Protein AF-A0A9E1IGK6-F1 (afdb_monomer)

Radius of gyration: 16.21 Å; Cα contacts (8 Å, |Δi|>4): 263; chains: 1; bounding box: 40×42×43 Å

Structure (mmCIF, N/CA/C/O backbone):
data_AF-A0A9E1IGK6-F1
#
_entry.id   AF-A0A9E1IGK6-F1
#
loop_
_atom_site.group_PDB
_atom_site.id
_atom_site.type_symbol
_atom_site.label_atom_id
_atom_site.label_alt_id
_atom_site.label_comp_id
_atom_site.label_asym_id
_atom_site.label_entity_id
_atom_site.label_seq_id
_atom_site.pdbx_PDB_ins_code
_atom_site.Cartn_x
_atom_site.Cartn_y
_atom_site.Cartn_z
_atom_site.occupancy
_atom_site.B_iso_or_equiv
_atom_site.auth_seq_id
_atom_site.a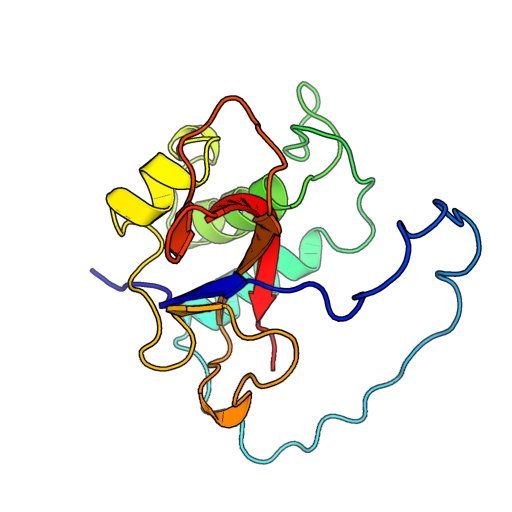uth_comp_id
_atom_site.auth_asym_id
_atom_site.auth_atom_id
_atom_site.pdbx_PDB_model_num
ATOM 1 N N . MET A 1 1 ? 9.502 -9.089 16.159 1.00 24.52 1 MET A N 1
ATOM 2 C CA . MET A 1 1 ? 9.460 -8.033 15.124 1.00 24.52 1 MET A CA 1
ATOM 3 C C . MET A 1 1 ? 8.994 -8.734 13.858 1.00 24.52 1 MET A C 1
ATOM 5 O O . MET A 1 1 ? 9.743 -9.562 13.360 1.00 24.52 1 MET A O 1
ATOM 9 N N . PHE A 1 2 ? 7.726 -8.579 13.470 1.00 25.34 2 PHE A N 1
ATOM 10 C CA . PHE A 1 2 ? 7.112 -9.365 12.391 1.00 25.34 2 PHE A CA 1
ATOM 11 C C . PHE A 1 2 ? 6.792 -8.453 11.205 1.00 25.34 2 PHE A C 1
ATOM 13 O O . PHE A 1 2 ? 6.339 -7.329 11.400 1.00 25.34 2 PHE A O 1
ATOM 20 N N . TRP A 1 3 ? 7.111 -8.940 10.010 1.00 26.06 3 TRP A N 1
ATOM 21 C CA . TRP A 1 3 ? 7.204 -8.208 8.748 1.00 26.06 3 TRP A CA 1
ATOM 22 C C . TRP A 1 3 ? 6.034 -8.686 7.866 1.00 26.06 3 TRP A C 1
ATOM 24 O O . TRP A 1 3 ? 5.978 -9.880 7.574 1.00 26.06 3 TRP A O 1
ATOM 34 N N . LEU A 1 4 ? 5.087 -7.815 7.487 1.00 29.58 4 LEU A N 1
ATOM 35 C CA . LEU A 1 4 ? 4.083 -8.131 6.451 1.00 29.58 4 LEU A CA 1
ATOM 36 C C . LEU A 1 4 ? 4.809 -8.212 5.101 1.00 29.58 4 LEU A C 1
ATOM 38 O O . LEU A 1 4 ? 5.685 -7.406 4.837 1.00 29.58 4 LEU A O 1
ATOM 42 N N . ALA A 1 5 ? 4.582 -9.198 4.242 1.00 31.78 5 ALA A N 1
ATOM 43 C CA . ALA A 1 5 ? 5.379 -9.209 3.019 1.00 31.78 5 ALA A CA 1
ATOM 44 C C . ALA A 1 5 ? 4.931 -8.057 2.099 1.00 31.78 5 ALA A C 1
ATOM 46 O O . ALA A 1 5 ? 3.739 -7.816 1.922 1.00 31.78 5 ALA A O 1
ATOM 47 N N . ILE A 1 6 ? 5.894 -7.312 1.559 1.00 43.56 6 ILE A N 1
ATOM 48 C CA . ILE A 1 6 ? 5.651 -6.278 0.556 1.00 43.56 6 ILE A CA 1
ATOM 49 C C . ILE A 1 6 ? 5.678 -6.973 -0.801 1.00 43.56 6 ILE A C 1
ATOM 51 O O . ILE A 1 6 ? 6.608 -7.704 -1.126 1.00 43.56 6 ILE A O 1
ATOM 55 N N . VAL A 1 7 ? 4.681 -6.733 -1.627 1.00 48.31 7 VAL A N 1
ATOM 56 C CA . VAL A 1 7 ? 4.644 -7.200 -3.005 1.00 48.31 7 VAL A CA 1
ATOM 57 C C . VAL A 1 7 ? 4.680 -5.962 -3.874 1.00 48.31 7 VAL A C 1
ATOM 59 O O . VAL A 1 7 ? 3.791 -5.120 -3.805 1.00 48.31 7 VAL A O 1
ATOM 62 N N . ALA A 1 8 ? 5.734 -5.819 -4.663 1.00 44.62 8 ALA A N 1
ATOM 63 C CA . ALA A 1 8 ? 5.839 -4.756 -5.647 1.00 44.62 8 ALA A CA 1
ATOM 64 C C . ALA A 1 8 ? 5.463 -5.364 -6.996 1.00 44.62 8 ALA A C 1
ATOM 66 O O . ALA A 1 8 ? 6.312 -5.951 -7.667 1.00 44.62 8 ALA A O 1
ATOM 67 N N . LEU A 1 9 ? 4.183 -5.265 -7.357 1.00 42.69 9 LEU A N 1
ATOM 68 C CA . LEU A 1 9 ? 3.687 -5.708 -8.653 1.00 42.69 9 LEU A CA 1
ATOM 69 C C . LEU A 1 9 ? 3.772 -4.520 -9.610 1.00 42.69 9 LEU A C 1
ATOM 71 O O . LEU A 1 9 ? 3.006 -3.561 -9.506 1.00 42.69 9 LEU A O 1
ATOM 75 N N . ALA A 1 10 ? 4.717 -4.565 -10.546 1.00 29.50 10 ALA A N 1
ATOM 76 C CA . ALA A 1 10 ? 4.670 -3.667 -11.692 1.00 29.50 10 ALA A CA 1
ATOM 77 C C . ALA A 1 10 ? 3.805 -4.279 -12.808 1.00 29.50 10 ALA A C 1
ATOM 79 O O . ALA A 1 10 ? 3.983 -5.439 -13.192 1.00 29.50 10 ALA A O 1
ATOM 80 N N . GLY A 1 11 ? 2.872 -3.473 -13.317 1.00 28.69 11 GLY A N 1
ATOM 81 C CA . GLY A 1 11 ? 1.852 -3.863 -14.287 1.00 28.69 11 GLY A CA 1
ATOM 82 C C . GLY A 1 11 ? 0.451 -3.733 -13.696 1.00 28.69 11 GLY A C 1
ATOM 83 O O . GLY A 1 11 ? 0.117 -4.368 -12.698 1.00 28.69 11 GLY A O 1
ATOM 84 N N . THR A 1 12 ? -0.383 -2.907 -14.316 1.00 29.36 12 THR A N 1
ATOM 85 C CA . THR A 1 12 ? -1.834 -3.046 -14.198 1.00 29.36 12 THR A CA 1
ATOM 86 C C . THR A 1 12 ? -2.254 -4.287 -15.004 1.00 29.36 12 THR A C 1
ATOM 88 O O . THR A 1 12 ? -1.604 -4.609 -15.997 1.00 29.36 12 THR A O 1
ATOM 91 N N . PRO A 1 13 ? -3.372 -4.962 -14.693 1.00 29.22 13 PRO A N 1
ATOM 92 C CA . PRO A 1 13 ? -4.025 -5.867 -15.650 1.00 29.22 13 PRO A CA 1
ATOM 93 C C . PRO A 1 13 ? -4.605 -5.121 -16.878 1.00 29.22 13 PRO A C 1
ATOM 95 O O . PRO A 1 13 ? -5.443 -5.660 -17.591 1.00 29.22 13 PRO A O 1
ATOM 98 N N . PHE A 1 14 ? -4.179 -3.877 -17.125 1.00 32.66 14 PHE A N 1
ATOM 99 C CA . PHE A 1 14 ? -4.758 -2.927 -18.071 1.00 32.66 14 PHE A CA 1
ATOM 100 C C . PHE A 1 14 ? -3.674 -2.347 -18.989 1.00 32.66 14 PHE A C 1
ATOM 102 O O . PHE A 1 14 ? -3.551 -1.129 -19.134 1.00 32.66 14 PHE A O 1
ATOM 109 N N . ASP A 1 15 ? -2.873 -3.222 -19.598 1.00 29.36 15 ASP A N 1
ATOM 110 C CA . ASP A 1 15 ? -2.050 -2.846 -20.747 1.00 29.36 15 ASP A CA 1
ATOM 111 C C . ASP A 1 15 ? -2.987 -2.420 -21.896 1.00 29.36 15 ASP A C 1
ATOM 113 O O . ASP A 1 15 ? -3.651 -3.258 -22.505 1.00 29.36 15 ASP A O 1
ATOM 117 N N . GLY A 1 16 ? -3.060 -1.115 -22.190 1.00 29.36 16 GLY A N 1
ATOM 118 C CA . GLY A 1 16 ? -3.574 -0.620 -23.475 1.00 29.36 16 GLY A CA 1
ATOM 119 C C . GLY A 1 16 ? -4.279 0.735 -23.468 1.00 29.36 16 GLY A C 1
ATOM 120 O O . GLY A 1 16 ? -4.019 1.542 -24.353 1.00 29.36 16 GLY A O 1
ATOM 121 N N . GLU A 1 17 ? -5.118 1.035 -22.476 1.00 26.25 17 GLU A N 1
ATOM 122 C CA . GLU A 1 17 ? -5.830 2.319 -22.393 1.00 26.25 17 GLU A CA 1
ATOM 123 C C . GLU A 1 17 ? -6.023 2.741 -20.931 1.00 26.25 17 GLU A C 1
ATOM 125 O O . GLU A 1 17 ? -6.291 1.913 -20.060 1.00 26.25 17 GLU A O 1
ATOM 130 N N . LYS A 1 18 ? -5.907 4.050 -20.648 1.00 32.28 18 LYS A N 1
ATOM 131 C CA . LYS A 1 18 ? -6.350 4.611 -19.361 1.00 32.28 18 LYS A CA 1
ATOM 132 C C . LYS A 1 18 ? -7.808 4.185 -19.147 1.00 32.28 18 LYS A C 1
ATOM 134 O O . LYS A 1 18 ? -8.617 4.478 -20.031 1.00 32.28 18 LYS A O 1
ATOM 139 N N . PRO A 1 19 ? -8.185 3.592 -17.998 1.00 32.91 19 PRO A N 1
ATOM 140 C CA . PRO A 1 19 ? -9.594 3.441 -17.690 1.00 32.91 19 PRO A CA 1
ATOM 141 C C . PRO A 1 19 ? -10.196 4.847 -17.689 1.00 32.91 19 PRO A C 1
ATOM 143 O O . PRO A 1 19 ? -9.796 5.702 -16.893 1.00 32.91 19 PRO A O 1
ATOM 146 N N . LYS A 1 20 ? -11.130 5.119 -18.608 1.00 27.78 20 LYS A N 1
ATOM 147 C CA . LYS A 1 20 ? -12.069 6.219 -18.395 1.00 27.78 20 LYS A CA 1
ATOM 148 C C . LYS A 1 20 ? -12.699 5.948 -17.035 1.00 27.78 20 LYS A C 1
ATOM 150 O O . LYS A 1 20 ? -13.148 4.830 -16.796 1.00 27.78 20 LYS A O 1
ATOM 155 N N . 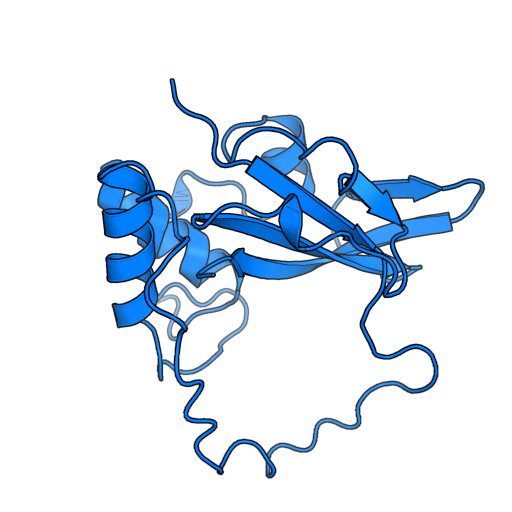LEU A 1 21 ? -12.676 6.941 -16.148 1.00 33.62 21 LEU A N 1
ATOM 156 C CA . LEU A 1 21 ? -13.390 6.886 -14.877 1.00 33.62 21 LEU A CA 1
ATOM 157 C C . LEU A 1 21 ? -14.880 6.708 -15.190 1.00 33.62 21 LEU A C 1
ATOM 159 O O . LEU A 1 21 ? -15.601 7.681 -15.389 1.00 33.62 21 LEU A O 1
ATOM 163 N N . ALA A 1 22 ? -15.318 5.459 -15.302 1.00 27.84 22 ALA A N 1
ATOM 164 C CA . ALA A 1 22 ? -16.717 5.099 -15.292 1.00 27.84 22 ALA A CA 1
ATOM 165 C C . ALA A 1 22 ? -17.102 5.027 -13.818 1.00 27.84 22 ALA A C 1
ATOM 167 O O . ALA A 1 22 ? -16.846 4.037 -13.136 1.00 27.84 22 ALA A O 1
ATOM 168 N N . LEU A 1 23 ? -17.676 6.122 -13.325 1.00 34.62 23 LEU A N 1
ATOM 169 C CA . LEU A 1 23 ? -18.218 6.237 -11.974 1.00 34.62 23 LEU A CA 1
ATOM 170 C C . LEU A 1 23 ? -19.463 5.342 -11.759 1.00 34.62 23 LEU A C 1
ATOM 172 O O . LEU A 1 23 ? -20.130 5.481 -10.742 1.00 34.62 23 LEU A O 1
ATOM 176 N N . GLU A 1 24 ? -19.811 4.455 -12.701 1.00 31.12 24 GLU A N 1
ATOM 177 C CA . GLU A 1 24 ? -21.167 3.893 -12.801 1.00 31.12 24 GLU A CA 1
ATOM 178 C C . GLU A 1 24 ? -21.256 2.355 -12.897 1.00 31.12 24 GLU A C 1
ATOM 180 O O . GLU A 1 24 ? -22.355 1.833 -12.762 1.00 31.12 24 GLU A O 1
ATOM 185 N N . ASP A 1 25 ? -20.152 1.596 -12.983 1.00 29.14 25 ASP A N 1
ATOM 186 C CA . ASP A 1 25 ? -20.234 0.119 -13.117 1.00 29.14 25 ASP A CA 1
ATOM 187 C C . ASP A 1 25 ? -19.829 -0.697 -11.870 1.00 29.14 25 ASP A C 1
ATOM 189 O O . ASP A 1 25 ? -19.733 -1.924 -11.917 1.00 29.14 25 ASP A O 1
ATOM 193 N N . TRP A 1 26 ? -19.671 -0.066 -10.702 1.00 30.44 26 TRP A N 1
ATOM 194 C CA . TRP A 1 26 ? -19.442 -0.779 -9.431 1.00 30.44 26 TRP A CA 1
ATOM 195 C C . TRP A 1 26 ? -20.748 -1.131 -8.704 1.00 30.44 26 TRP A C 1
ATOM 197 O O . TRP A 1 26 ? -20.877 -0.929 -7.500 1.00 30.44 26 TRP A O 1
ATOM 207 N N . VAL A 1 27 ? -21.731 -1.685 -9.420 1.00 36.28 27 VAL A N 1
ATOM 208 C CA . VAL A 1 27 ? -22.885 -2.353 -8.795 1.00 36.28 27 VAL A CA 1
ATOM 209 C C . VAL A 1 27 ? -23.250 -3.622 -9.566 1.00 36.28 27 VAL A C 1
ATOM 211 O O . VAL A 1 27 ? -24.213 -3.643 -10.323 1.00 36.28 27 VAL A O 1
ATOM 214 N N . GLN A 1 28 ? -22.519 -4.712 -9.318 1.00 28.08 28 GLN A N 1
ATOM 215 C CA . GLN A 1 28 ? -23.083 -6.069 -9.261 1.00 28.08 28 GLN A CA 1
ATOM 216 C C . GLN A 1 28 ? -22.264 -6.934 -8.279 1.00 28.08 28 GLN A C 1
ATOM 218 O O . GLN A 1 28 ? -21.035 -6.841 -8.255 1.00 28.08 28 GLN A O 1
ATOM 223 N N . PRO A 1 29 ? -22.906 -7.783 -7.454 1.00 35.47 29 PRO A N 1
ATOM 224 C CA . PRO A 1 29 ? -22.239 -8.506 -6.381 1.00 35.47 29 PRO A CA 1
ATOM 225 C C . PRO A 1 29 ? -21.501 -9.729 -6.935 1.00 35.47 29 PRO A C 1
ATOM 227 O O . PRO A 1 29 ? -22.105 -10.773 -7.188 1.00 35.47 29 PRO A O 1
ATOM 230 N N . TYR A 1 30 ? -20.178 -9.644 -7.071 1.00 30.14 30 TYR A N 1
ATOM 231 C CA . TYR A 1 30 ? -19.360 -10.842 -7.248 1.00 30.1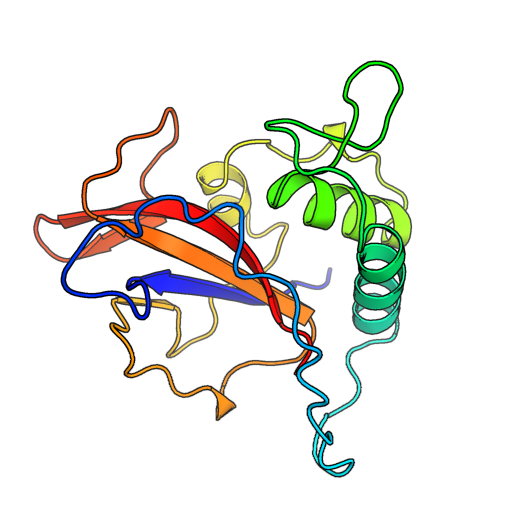4 30 TYR A CA 1
ATOM 232 C C . TYR A 1 30 ? -19.314 -11.617 -5.922 1.00 30.14 30 TYR A C 1
ATOM 234 O O . TYR A 1 30 ? -18.478 -11.381 -5.053 1.00 30.14 30 TYR A O 1
ATOM 242 N N . ARG A 1 31 ? -20.243 -12.568 -5.754 1.00 34.06 31 ARG A N 1
ATOM 243 C CA . ARG A 1 31 ? -20.081 -13.680 -4.809 1.00 34.06 31 ARG A CA 1
ATOM 244 C C . ARG A 1 31 ? -18.961 -14.575 -5.333 1.00 34.06 31 ARG A C 1
ATOM 246 O O . ARG A 1 31 ? -19.210 -15.487 -6.117 1.00 34.06 31 ARG A O 1
ATOM 253 N N . LEU A 1 32 ? -17.738 -14.341 -4.874 1.00 34.75 32 LEU A N 1
ATOM 254 C CA . LEU A 1 32 ? -16.717 -15.380 -4.902 1.00 34.75 32 LEU A CA 1
ATOM 255 C C . LEU A 1 32 ? -17.093 -16.419 -3.840 1.00 34.75 32 LEU A C 1
ATOM 257 O O . LEU A 1 32 ? -17.066 -16.153 -2.640 1.00 34.75 32 LEU A O 1
ATOM 261 N N . GLN A 1 33 ? -17.497 -17.605 -4.293 1.00 30.28 33 GLN A N 1
ATOM 262 C CA . GLN A 1 33 ? -17.447 -18.799 -3.459 1.00 30.28 33 GLN A CA 1
ATOM 263 C C . GLN A 1 33 ? -15.969 -19.086 -3.192 1.00 30.28 33 GLN A C 1
ATOM 265 O O . GLN A 1 33 ? -15.257 -19.565 -4.071 1.00 30.28 33 GLN A O 1
ATOM 270 N N . ALA A 1 34 ? -15.503 -18.741 -1.994 1.00 35.44 34 ALA A N 1
ATOM 271 C CA . ALA A 1 34 ? -14.202 -19.172 -1.516 1.00 35.44 34 ALA A CA 1
ATOM 272 C C . ALA A 1 34 ? -14.212 -20.701 -1.367 1.00 35.44 34 ALA A C 1
ATOM 274 O O . ALA A 1 34 ? -15.063 -21.253 -0.665 1.00 35.44 34 ALA A O 1
ATOM 275 N N . ASP A 1 35 ? -13.266 -21.375 -2.018 1.00 32.44 35 ASP A N 1
ATOM 276 C CA . ASP A 1 35 ? -12.919 -22.760 -1.713 1.00 32.44 35 ASP A CA 1
ATOM 277 C C . ASP A 1 35 ? -12.293 -22.796 -0.300 1.00 32.44 35 ASP A C 1
ATOM 279 O O . ASP A 1 35 ? -11.252 -22.174 -0.068 1.00 32.44 35 ASP A O 1
ATOM 283 N N . PRO A 1 36 ? -12.914 -23.457 0.694 1.00 38.91 36 PRO A N 1
ATOM 284 C CA . PRO A 1 36 ? -12.537 -23.311 2.099 1.00 38.91 36 PRO A CA 1
ATOM 285 C C . PRO A 1 36 ? -11.262 -24.076 2.501 1.00 38.91 36 PRO A C 1
ATOM 287 O O . PRO A 1 36 ? -11.002 -24.228 3.697 1.00 38.91 36 PRO A O 1
ATOM 290 N N . LYS A 1 37 ? -10.464 -24.603 1.561 1.00 34.44 37 LYS A N 1
ATOM 291 C CA . LYS A 1 37 ? -9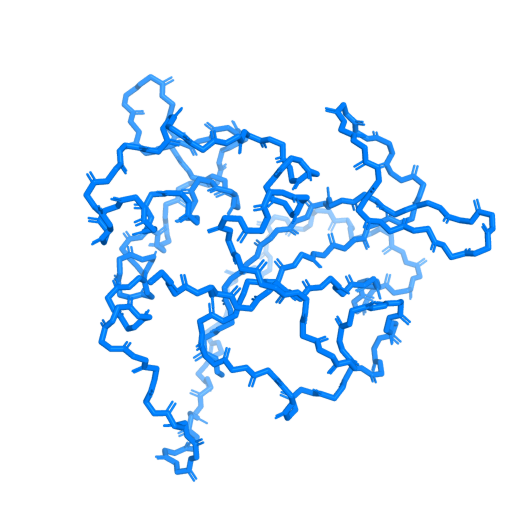.385 -25.551 1.887 1.00 34.44 37 LYS A CA 1
ATOM 292 C C . LYS A 1 37 ? -8.031 -25.277 1.225 1.00 34.44 37 LYS A C 1
ATOM 294 O O . LYS A 1 37 ? -7.435 -26.197 0.686 1.00 34.44 37 LYS A O 1
ATOM 299 N N . SER A 1 38 ? -7.468 -24.080 1.401 1.00 36.00 38 SER A N 1
ATOM 300 C CA . SER A 1 38 ? -5.997 -23.930 1.532 1.00 36.00 38 SER A CA 1
ATOM 301 C C . SER A 1 38 ? -5.511 -22.572 2.059 1.00 36.00 38 SER A C 1
ATOM 303 O O . SER A 1 38 ? -4.336 -22.246 1.895 1.00 36.00 38 SER A O 1
ATOM 305 N N . VAL A 1 39 ? -6.347 -21.770 2.725 1.00 43.00 39 VAL A N 1
ATOM 306 C CA . VAL A 1 39 ? -5.858 -20.541 3.369 1.00 43.00 39 VAL A CA 1
ATOM 307 C C . VAL A 1 39 ? -5.210 -20.936 4.693 1.00 43.00 39 VAL A C 1
ATOM 309 O O . VAL A 1 39 ? -5.878 -21.079 5.717 1.00 43.00 39 VAL A O 1
ATOM 312 N N . THR A 1 40 ? -3.897 -21.180 4.680 1.00 43.84 40 THR A N 1
ATOM 313 C CA . THR A 1 40 ? -3.081 -21.171 5.902 1.00 43.84 40 THR A CA 1
ATOM 314 C C . THR A 1 40 ? -3.455 -19.923 6.692 1.00 43.84 40 THR A C 1
ATOM 316 O O . THR A 1 40 ? -3.191 -18.822 6.213 1.00 43.84 40 THR A O 1
ATOM 319 N N . ARG A 1 41 ? -4.123 -20.096 7.846 1.00 46.78 41 ARG A N 1
ATOM 320 C CA . ARG A 1 41 ? -4.531 -18.992 8.730 1.00 46.78 41 ARG A CA 1
ATOM 321 C C . ARG A 1 41 ? -3.371 -18.008 8.838 1.00 46.78 41 ARG A C 1
ATOM 323 O O . ARG A 1 41 ? -2.278 -18.414 9.247 1.00 46.78 41 ARG A O 1
ATOM 330 N N . GLY A 1 42 ? -3.610 -16.745 8.484 1.00 53.56 42 GLY A N 1
ATOM 331 C CA . GLY A 1 42 ? -2.680 -15.682 8.830 1.00 53.56 42 GLY A CA 1
ATOM 332 C C . GLY A 1 42 ? -2.417 -15.723 10.336 1.00 53.56 42 GLY A C 1
ATOM 333 O O . GLY A 1 42 ? -3.206 -16.277 11.112 1.00 53.56 42 GLY A O 1
ATOM 334 N N . SER A 1 43 ? -1.294 -15.163 10.787 1.00 69.06 43 SER A N 1
ATOM 335 C CA . SER A 1 43 ? -1.103 -14.982 12.229 1.00 69.06 43 SER A CA 1
ATOM 336 C C . SER A 1 43 ? -2.311 -14.230 12.812 1.00 69.06 43 SER A C 1
ATOM 338 O O . SER A 1 43 ? -2.967 -13.463 12.108 1.00 69.06 43 SER A O 1
ATOM 340 N N . ALA A 1 44 ? -2.618 -14.406 14.101 1.00 76.94 44 ALA A N 1
ATOM 341 C CA . ALA A 1 44 ? -3.759 -13.721 14.728 1.00 76.94 44 ALA A CA 1
ATOM 342 C C . ALA A 1 44 ? -3.744 -12.190 14.505 1.00 76.94 44 ALA A C 1
ATOM 344 O O . ALA A 1 44 ? -4.789 -11.552 14.468 1.00 76.94 44 ALA A O 1
ATOM 345 N N . GLN A 1 45 ? -2.555 -11.615 14.313 1.00 70.38 45 GLN A N 1
ATOM 346 C CA . GLN A 1 45 ? -2.347 -10.206 13.983 1.00 70.38 45 GLN A CA 1
ATOM 347 C C . GLN A 1 45 ? -2.736 -9.863 12.538 1.00 70.38 45 GLN A C 1
ATOM 349 O O . GLN A 1 45 ? -3.319 -8.808 12.317 1.00 70.38 45 GLN A O 1
ATOM 354 N N . VAL A 1 46 ? -2.444 -10.736 11.566 1.00 79.56 46 VAL A N 1
ATOM 355 C CA . VAL A 1 46 ? -2.881 -10.567 10.169 1.00 79.56 46 VAL A CA 1
ATOM 356 C C . VAL A 1 46 ? -4.401 -10.580 10.087 1.00 79.56 46 VAL A C 1
ATOM 358 O O . VAL A 1 46 ? -4.986 -9.683 9.490 1.00 79.56 46 VAL A O 1
ATOM 361 N N . GLU A 1 47 ? -5.046 -11.548 10.737 1.00 83.94 47 GLU A N 1
ATOM 362 C CA . GLU A 1 47 ? -6.511 -11.607 10.755 1.00 83.94 47 GLU A CA 1
ATOM 363 C C . GLU A 1 47 ? -7.110 -10.399 11.483 1.00 83.94 47 GLU A C 1
ATOM 365 O O . GLU A 1 47 ? -8.089 -9.830 11.018 1.00 83.94 47 GLU A O 1
ATOM 370 N N . ALA A 1 48 ? -6.495 -9.940 12.579 1.00 84.88 48 ALA A N 1
ATOM 371 C CA . ALA A 1 48 ? -6.922 -8.711 13.246 1.00 84.88 48 ALA A CA 1
ATOM 372 C C . ALA A 1 48 ? -6.796 -7.476 12.337 1.00 84.88 48 ALA A C 1
ATOM 374 O O . ALA A 1 48 ? -7.669 -6.614 12.367 1.00 84.88 48 ALA A O 1
ATOM 375 N N . MET A 1 49 ? -5.741 -7.394 11.521 1.00 85.38 49 MET A N 1
ATOM 376 C CA . MET A 1 49 ? -5.547 -6.288 10.582 1.00 85.38 49 MET A CA 1
ATOM 377 C C . MET A 1 49 ? -6.587 -6.321 9.465 1.00 85.38 49 MET A C 1
ATOM 379 O O . MET A 1 49 ? -7.164 -5.286 9.156 1.00 85.38 49 MET A O 1
ATOM 383 N N . LEU A 1 50 ? -6.851 -7.492 8.886 1.00 87.88 50 LEU A N 1
ATOM 384 C CA . LEU A 1 50 ? -7.865 -7.652 7.842 1.00 87.88 50 LEU A CA 1
ATOM 385 C C . LEU A 1 50 ? -9.266 -7.340 8.376 1.00 87.88 50 LEU A C 1
ATOM 387 O O . LEU A 1 50 ? -9.980 -6.550 7.773 1.00 87.88 50 LEU A O 1
ATOM 391 N N . ASN A 1 51 ? -9.608 -7.854 9.558 1.00 92.50 51 ASN A N 1
ATOM 392 C CA . ASN A 1 51 ? -10.887 -7.556 10.202 1.00 92.50 51 ASN A CA 1
ATOM 393 C C . ASN A 1 51 ? -11.046 -6.064 10.525 1.00 92.50 51 ASN A C 1
ATOM 395 O O . ASN A 1 51 ? -12.157 -5.548 10.476 1.00 92.50 51 ASN A O 1
ATOM 399 N N . GLU A 1 52 ? -9.967 -5.366 10.891 1.00 93.25 52 GLU A N 1
ATOM 400 C CA . GLU A 1 52 ? -10.029 -3.917 11.098 1.00 93.25 52 GLU A CA 1
ATOM 401 C C . GLU A 1 52 ? -10.150 -3.165 9.767 1.00 93.25 52 GLU A C 1
ATOM 403 O O . GLU A 1 52 ? -10.921 -2.214 9.687 1.00 93.25 52 GLU A O 1
ATOM 408 N N . ALA A 1 53 ? -9.448 -3.602 8.716 1.00 91.75 53 ALA A N 1
ATOM 409 C CA . ALA A 1 53 ? -9.574 -3.036 7.373 1.00 91.75 53 ALA A CA 1
ATOM 410 C C . ALA A 1 53 ? -11.012 -3.163 6.836 1.00 91.75 53 ALA A C 1
ATOM 412 O O . ALA A 1 53 ? -11.543 -2.198 6.289 1.00 91.75 53 ALA A O 1
ATOM 413 N N . ASP A 1 54 ? -11.674 -4.300 7.078 1.00 93.81 54 ASP A N 1
ATOM 414 C CA . ASP A 1 54 ? -13.060 -4.551 6.662 1.00 93.81 54 ASP A CA 1
ATOM 415 C C . ASP A 1 54 ? -14.054 -3.520 7.217 1.00 93.81 54 ASP A C 1
ATOM 417 O O . ASP A 1 54 ? -15.082 -3.243 6.602 1.00 93.81 54 ASP A O 1
ATOM 421 N N . ARG A 1 55 ? -13.746 -2.893 8.358 1.00 93.94 55 ARG A N 1
ATOM 422 C CA . ARG A 1 55 ? -14.606 -1.865 8.967 1.00 93.94 55 ARG A CA 1
ATOM 423 C C . ARG A 1 55 ? -14.693 -0.584 8.152 1.00 93.94 55 ARG A C 1
ATOM 425 O O . ARG A 1 55 ? -15.603 0.200 8.388 1.00 93.94 55 ARG A O 1
ATOM 432 N N . TYR A 1 56 ? -13.736 -0.364 7.257 1.00 92.44 56 TYR A N 1
ATOM 433 C CA . TYR A 1 56 ? -13.678 0.804 6.387 1.00 92.44 56 TYR A CA 1
ATOM 434 C C . TYR A 1 56 ? -14.247 0.515 4.991 1.00 92.44 56 TYR A C 1
ATOM 436 O O . TYR A 1 56 ? -14.225 1.385 4.123 1.00 92.44 56 TYR A O 1
ATOM 444 N N . LEU A 1 57 ? -14.753 -0.699 4.743 1.00 88.62 57 LEU A N 1
ATOM 445 C CA . LEU A 1 57 ? -15.449 -1.004 3.498 1.00 88.62 57 LEU A CA 1
ATOM 446 C C . LEU A 1 57 ? -16.744 -0.193 3.409 1.00 88.62 57 LEU A C 1
ATOM 448 O O . LEU A 1 57 ? -17.564 -0.203 4.324 1.00 88.62 57 LEU A O 1
ATOM 452 N N . GLY A 1 58 ? -16.933 0.482 2.276 1.00 89.25 58 GLY A N 1
ATOM 453 C CA . GLY A 1 58 ? -18.080 1.360 2.037 1.00 89.25 58 GLY A CA 1
ATOM 454 C C . GLY A 1 58 ? -17.885 2.805 2.502 1.00 89.25 58 GLY A C 1
ATOM 455 O O . GLY A 1 58 ? -18.748 3.630 2.218 1.00 89.25 58 GLY A O 1
ATOM 456 N N . GLU A 1 59 ? -16.766 3.129 3.158 1.00 94.19 59 GLU A N 1
ATOM 457 C CA . GLU A 1 59 ? -16.386 4.520 3.420 1.00 94.19 59 GLU A CA 1
ATOM 458 C C . GLU A 1 59 ? -16.070 5.258 2.112 1.00 94.19 59 GLU A C 1
ATOM 460 O O . GLU A 1 59 ? -15.587 4.667 1.140 1.00 94.19 59 GLU A O 1
ATOM 465 N N . GLU A 1 60 ? -16.320 6.568 2.087 1.00 94.81 60 GLU A N 1
ATOM 466 C CA . GLU A 1 60 ? -16.013 7.404 0.927 1.00 94.81 60 GLU A CA 1
ATOM 467 C C . GLU A 1 60 ? -14.502 7.435 0.667 1.00 94.81 60 GLU A C 1
ATOM 469 O O . GLU A 1 60 ? -13.694 7.679 1.572 1.00 94.81 60 GLU A O 1
ATOM 474 N N . TRP A 1 61 ? -14.108 7.230 -0.591 1.00 93.62 61 TRP A N 1
ATOM 475 C CA . TRP A 1 61 ? -12.718 7.405 -0.980 1.00 93.62 61 TRP A CA 1
ATOM 476 C C . TRP A 1 61 ? -12.387 8.892 -1.091 1.00 93.62 61 TRP A C 1
ATOM 478 O O . TRP A 1 61 ? -12.946 9.604 -1.923 1.00 93.62 61 TRP A O 1
ATOM 488 N N . ILE A 1 62 ? -11.440 9.354 -0.275 1.00 92.50 62 ILE A N 1
ATOM 489 C CA . ILE A 1 62 ? -10.951 10.735 -0.283 1.00 92.50 62 ILE A CA 1
ATOM 490 C C . ILE A 1 62 ? -9.430 10.698 -0.241 1.00 92.50 62 ILE A C 1
ATOM 492 O O . ILE A 1 62 ? -8.847 10.057 0.632 1.00 92.50 62 ILE A O 1
ATOM 496 N N . TRP A 1 63 ? -8.777 11.414 -1.159 1.00 87.31 63 TRP A N 1
ATOM 497 C CA . TRP A 1 63 ? -7.321 11.559 -1.161 1.00 87.31 63 TRP A CA 1
ATOM 498 C C . TRP A 1 63 ? -6.825 12.138 0.174 1.00 87.31 63 TRP A C 1
ATOM 500 O O . TRP A 1 63 ? -7.313 13.177 0.615 1.00 87.31 63 TRP A O 1
ATOM 510 N N . ASN A 1 64 ? -5.841 11.492 0.806 1.00 88.69 64 ASN A N 1
ATOM 511 C CA . ASN A 1 64 ? -5.374 11.758 2.175 1.00 88.69 64 ASN A CA 1
ATOM 512 C C . ASN A 1 64 ? -6.391 11.458 3.295 1.00 88.69 64 ASN A C 1
ATOM 514 O O . ASN A 1 64 ? -6.163 11.855 4.440 1.00 88.69 64 ASN A O 1
ATOM 518 N N . GLY A 1 65 ? -7.481 10.741 3.014 1.00 92.94 65 GLY A N 1
ATOM 519 C CA . GLY A 1 65 ? -8.518 10.405 3.991 1.00 92.94 65 GLY A CA 1
ATOM 520 C C . GLY A 1 65 ? -8.025 9.468 5.098 1.00 92.94 65 GLY A C 1
ATOM 521 O O . GLY A 1 65 ? -7.310 8.495 4.836 1.00 92.94 65 GLY A O 1
A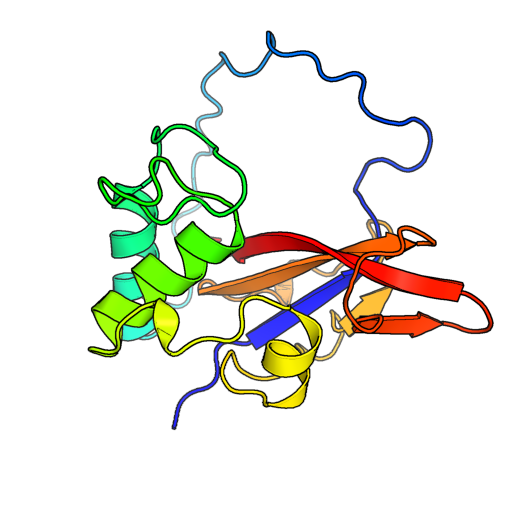TOM 522 N N . ARG A 1 66 ? -8.377 9.766 6.356 1.00 93.25 66 ARG A N 1
ATOM 523 C CA . ARG A 1 66 ? -7.978 9.002 7.560 1.00 93.25 66 ARG A CA 1
ATOM 524 C C . ARG A 1 66 ? -9.159 8.683 8.485 1.00 93.25 66 ARG A C 1
ATOM 526 O O . ARG A 1 66 ? -8.939 8.387 9.655 1.00 93.25 66 ARG A O 1
A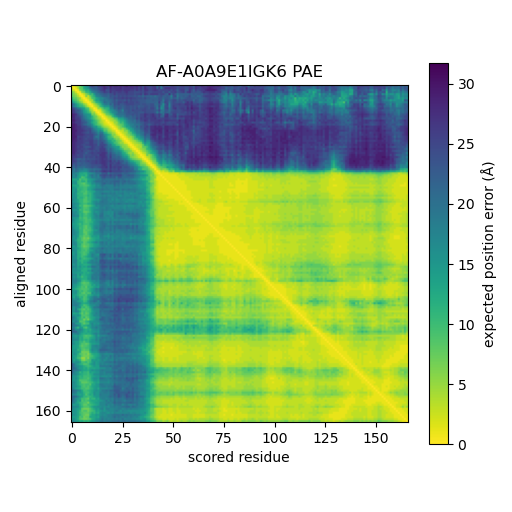TOM 533 N N . ASN A 1 67 ? -10.384 8.761 7.973 1.00 93.94 67 ASN A N 1
ATOM 534 C CA . ASN A 1 67 ? -11.647 8.602 8.694 1.00 93.94 67 ASN A CA 1
ATOM 535 C C . ASN A 1 67 ? -11.694 9.403 10.012 1.00 93.94 67 ASN A C 1
ATOM 537 O O . ASN A 1 67 ? -11.919 8.867 11.096 1.00 93.94 67 ASN A O 1
ATOM 541 N N . THR A 1 68 ? -11.387 10.700 9.923 1.00 92.56 68 THR A N 1
ATOM 542 C CA . THR A 1 68 ? -11.476 11.660 11.038 1.00 92.56 68 THR A CA 1
ATOM 543 C C . THR A 1 68 ? -12.172 12.933 10.573 1.00 92.56 68 THR A C 1
ATOM 545 O O . THR A 1 68 ? -12.128 13.236 9.386 1.00 92.56 68 THR A O 1
ATOM 548 N N . ASP A 1 69 ? -12.689 13.751 11.492 1.00 93.69 69 ASP A N 1
ATOM 549 C CA . ASP A 1 69 ? -13.326 15.035 11.145 1.00 93.69 69 ASP A CA 1
ATOM 550 C C . ASP A 1 69 ? -12.417 15.959 10.314 1.00 93.69 69 ASP A C 1
ATOM 552 O O . ASP A 1 69 ? -12.876 16.670 9.424 1.00 93.69 69 ASP A O 1
ATOM 556 N N . LYS A 1 70 ? -11.104 15.945 10.589 1.00 93.69 70 LYS A N 1
ATOM 557 C CA . LYS A 1 70 ? -10.113 16.762 9.869 1.00 93.69 70 LYS A CA 1
ATOM 558 C C . LYS A 1 70 ? -9.696 16.160 8.522 1.00 93.69 70 LYS A C 1
ATOM 560 O O . LYS A 1 70 ? -9.320 16.900 7.617 1.00 93.69 70 LYS A O 1
ATOM 565 N N . TYR A 1 71 ? -9.717 14.837 8.414 1.00 93.06 71 TYR A N 1
ATOM 566 C CA . TYR A 1 71 ? -9.319 14.077 7.228 1.00 93.06 71 TYR A CA 1
ATOM 567 C C . TYR A 1 71 ? -10.397 13.016 6.956 1.00 93.06 71 TYR A C 1
ATOM 569 O O . TYR A 1 71 ? -10.203 11.852 7.336 1.00 93.06 71 TYR A O 1
ATOM 577 N N . PRO A 1 72 ? -11.556 13.421 6.403 1.00 94.62 72 PRO A N 1
ATOM 578 C CA . PRO A 1 72 ? -12.687 12.526 6.178 1.00 94.62 72 PRO A CA 1
ATOM 579 C C . PRO A 1 72 ? -12.369 11.477 5.109 1.00 94.62 72 PRO A C 1
ATOM 581 O O . PRO A 1 72 ? -11.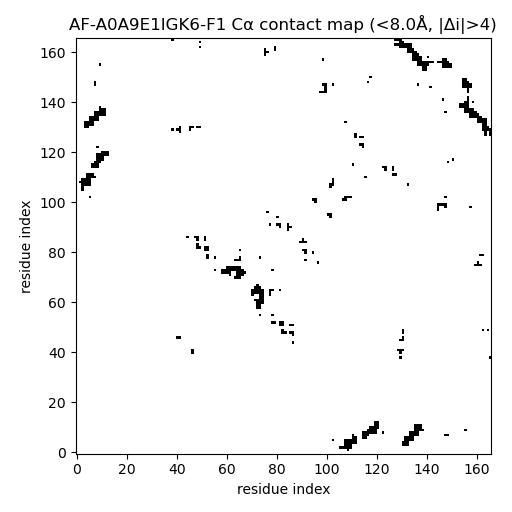408 11.629 4.351 1.00 94.62 72 PRO A O 1
ATOM 584 N N . GLY A 1 73 ? -13.177 10.416 5.056 1.00 95.56 73 GLY A N 1
ATOM 585 C CA . GLY A 1 73 ? -13.017 9.321 4.097 1.00 95.56 73 GLY A CA 1
ATOM 586 C C . GLY A 1 73 ? -11.723 8.528 4.287 1.00 95.56 73 GLY A C 1
ATOM 587 O O . GLY A 1 73 ? -10.991 8.711 5.264 1.00 95.56 73 GLY A O 1
ATOM 588 N N . VAL A 1 74 ? -11.430 7.622 3.358 1.00 94.44 74 VAL A N 1
ATOM 589 C CA . VAL A 1 74 ? -10.270 6.722 3.428 1.00 94.44 74 VAL A CA 1
ATOM 590 C C . VAL A 1 74 ? -9.619 6.588 2.051 1.00 94.44 74 VAL A C 1
ATOM 592 O O . VAL A 1 74 ? -10.285 6.235 1.084 1.00 94.44 74 VAL A O 1
ATOM 595 N N . ASP A 1 75 ? -8.309 6.834 1.950 1.00 93.06 75 ASP A N 1
ATOM 596 C CA . ASP A 1 75 ? -7.532 6.443 0.762 1.00 93.06 75 ASP A CA 1
ATOM 597 C C . ASP A 1 75 ? -6.863 5.066 0.941 1.00 93.06 75 ASP A C 1
ATOM 599 O O . ASP A 1 75 ? -6.947 4.427 1.993 1.00 93.06 75 ASP A O 1
ATOM 603 N N . CYS A 1 76 ? -6.163 4.600 -0.096 1.00 90.38 76 CYS A N 1
ATOM 604 C CA . CYS A 1 76 ? -5.507 3.293 -0.097 1.00 90.38 76 CYS A CA 1
ATOM 605 C C . CYS A 1 76 ? -4.455 3.120 1.016 1.00 90.38 76 CYS A C 1
ATOM 607 O O . CYS A 1 76 ? -4.349 2.040 1.596 1.00 90.38 76 CYS A O 1
ATOM 609 N N . LEU A 1 77 ? -3.704 4.171 1.356 1.00 88.19 77 LEU A N 1
ATOM 610 C CA . LEU A 1 77 ? -2.726 4.144 2.449 1.00 88.19 77 LEU A CA 1
ATOM 611 C C . LEU A 1 77 ? -3.394 4.339 3.812 1.00 88.19 77 LEU A C 1
ATOM 613 O O . LEU A 1 77 ? -2.969 3.747 4.802 1.00 88.19 77 LEU A O 1
ATOM 617 N N . GLY A 1 78 ? -4.454 5.139 3.866 1.00 91.44 78 GLY A N 1
ATOM 618 C CA . GLY A 1 78 ? -5.297 5.368 5.025 1.00 91.44 78 GLY A CA 1
ATOM 619 C C . GLY A 1 78 ? -5.872 4.057 5.528 1.00 91.44 78 GLY A C 1
ATOM 620 O O . GLY A 1 78 ? -5.704 3.757 6.706 1.00 91.44 78 GLY A O 1
ATOM 621 N N . LEU A 1 79 ? -6.433 3.234 4.637 1.00 92.81 79 LEU A N 1
ATOM 622 C CA . LEU A 1 79 ? -6.929 1.898 4.974 1.00 92.81 79 LEU A CA 1
ATOM 623 C C . LEU A 1 79 ? -5.850 1.068 5.684 1.00 92.81 79 LEU A C 1
ATOM 625 O O . LEU A 1 79 ? -6.076 0.525 6.766 1.00 92.81 79 LEU A O 1
ATOM 629 N N . LEU A 1 80 ? -4.650 1.030 5.103 1.00 88.00 80 LEU A N 1
ATOM 630 C CA . LEU A 1 80 ? -3.524 0.266 5.624 1.00 88.00 80 LEU A CA 1
ATOM 631 C C . LEU A 1 80 ? -3.035 0.792 6.981 1.00 88.00 80 LEU A C 1
ATOM 633 O O . LEU A 1 80 ? -2.829 0.011 7.908 1.00 88.00 80 LEU A O 1
ATOM 637 N N . PHE A 1 81 ? -2.865 2.107 7.130 1.00 88.56 81 PHE A N 1
ATOM 638 C CA . PHE A 1 81 ? -2.367 2.711 8.369 1.00 88.56 81 PHE A CA 1
ATOM 639 C C . PHE A 1 81 ? -3.382 2.690 9.501 1.00 88.56 81 PHE A C 1
ATOM 641 O O . PHE A 1 81 ? -2.980 2.525 10.653 1.00 88.56 81 PHE A O 1
ATOM 648 N N . LEU A 1 82 ? -4.668 2.856 9.196 1.00 92.19 82 LEU A N 1
ATOM 649 C CA . LEU A 1 82 ? -5.738 2.756 10.180 1.00 92.19 82 LEU A CA 1
ATOM 650 C C . LEU A 1 82 ? -5.820 1.326 10.718 1.00 92.19 82 LEU A C 1
ATOM 652 O O . LEU A 1 82 ? -5.705 1.127 11.929 1.00 92.19 82 LEU A O 1
ATOM 656 N N . ALA A 1 83 ? -5.893 0.337 9.822 1.00 90.50 83 ALA A N 1
ATOM 657 C CA . ALA A 1 83 ? -5.957 -1.072 10.191 1.00 90.50 83 ALA A CA 1
ATOM 658 C C . ALA A 1 83 ? -4.711 -1.527 10.965 1.00 90.50 83 ALA A C 1
ATOM 660 O O . ALA A 1 83 ? -4.801 -2.030 12.088 1.00 90.50 83 ALA A O 1
ATOM 661 N N . HIS A 1 84 ? -3.521 -1.299 10.404 1.00 84.00 84 HIS A N 1
ATOM 662 C CA . HIS A 1 84 ? -2.271 -1.690 11.048 1.00 84.00 84 HIS A CA 1
ATOM 663 C C . HIS A 1 84 ? -2.057 -0.933 12.365 1.00 84.00 84 HIS A C 1
ATOM 665 O O . HIS A 1 84 ? -1.725 -1.542 13.383 1.00 84.00 84 HIS A O 1
ATOM 671 N N . GLY A 1 85 ? -2.282 0.384 12.371 1.00 82.56 85 GLY A N 1
ATOM 672 C CA . GLY A 1 85 ? -2.114 1.240 13.541 1.00 82.56 85 GLY A CA 1
ATOM 673 C C . GLY A 1 85 ? -2.981 0.813 14.721 1.00 82.56 85 GLY A C 1
ATOM 674 O O . GLY A 1 85 ? -2.490 0.730 15.852 1.00 82.56 85 GLY A O 1
ATOM 675 N N . LYS A 1 86 ? -4.238 0.439 14.459 1.00 87.56 86 LYS A N 1
ATOM 676 C CA . LYS A 1 86 ? -5.136 -0.113 15.476 1.00 87.56 86 LYS A CA 1
ATOM 677 C C . LYS A 1 86 ? -4.573 -1.382 16.110 1.00 87.56 86 LYS A C 1
ATOM 679 O O . LYS A 1 86 ? -4.515 -1.472 17.335 1.00 87.56 86 LYS A O 1
ATOM 684 N N . VAL A 1 87 ? -4.145 -2.343 15.290 1.00 82.00 87 VAL A N 1
ATOM 685 C CA . VAL A 1 87 ? -3.678 -3.660 15.753 1.00 82.00 87 VAL A CA 1
ATOM 686 C C . VAL A 1 87 ? -2.382 -3.557 16.553 1.00 82.00 87 VAL A C 1
ATOM 688 O O . VAL A 1 87 ? -2.221 -4.254 17.553 1.00 82.00 87 VAL A O 1
ATOM 691 N N . VAL A 1 88 ? -1.459 -2.680 16.149 1.00 74.88 88 VAL A N 1
ATOM 692 C CA . VAL A 1 88 ? -0.158 -2.533 16.827 1.00 74.88 88 VAL A CA 1
ATOM 693 C C . VAL A 1 88 ? -0.149 -1.461 17.921 1.00 74.88 88 VAL A C 1
ATOM 695 O O . VAL A 1 88 ? 0.899 -1.215 18.522 1.00 74.88 88 VAL A O 1
ATOM 698 N N . GLY A 1 89 ? -1.285 -0.799 18.168 1.00 79.56 89 GLY A N 1
ATOM 699 C CA . GLY A 1 89 ? -1.410 0.266 19.165 1.00 79.56 89 GLY A CA 1
ATOM 700 C C . GLY A 1 89 ? -0.593 1.517 18.830 1.00 79.56 89 GLY A C 1
ATOM 701 O O . GLY A 1 89 ? -0.056 2.162 19.729 1.00 79.56 89 GLY A O 1
ATOM 702 N N . ARG A 1 90 ? -0.449 1.853 17.541 1.00 77.56 90 ARG A N 1
ATOM 703 C CA . ARG A 1 90 ? 0.272 3.048 17.077 1.00 77.56 90 ARG A CA 1
ATOM 704 C C . ARG A 1 90 ? -0.642 3.927 16.221 1.00 77.56 90 ARG A C 1
ATOM 706 O O . ARG A 1 90 ? -1.263 3.420 15.297 1.00 77.56 90 ARG A O 1
ATOM 713 N N . PRO A 1 91 ? -0.696 5.243 16.467 1.00 79.56 91 PRO A N 1
ATOM 714 C CA . PRO A 1 91 ? -1.463 6.151 15.623 1.00 79.56 91 PRO A CA 1
ATOM 715 C C . PRO A 1 91 ? -1.014 6.134 14.156 1.00 79.56 91 PRO A C 1
ATOM 717 O O . PRO A 1 91 ? 0.176 5.990 13.870 1.00 79.56 91 PRO A O 1
ATOM 720 N N . TRP A 1 92 ? -1.952 6.357 13.230 1.00 80.25 92 TRP A N 1
ATOM 721 C CA . TRP A 1 92 ? -1.687 6.353 11.784 1.00 80.25 92 TRP A CA 1
ATOM 722 C C . TRP A 1 92 ? -0.643 7.402 11.356 1.00 80.25 92 TRP A C 1
ATOM 724 O O . TRP A 1 92 ? 0.115 7.180 10.418 1.00 80.25 92 TRP A O 1
ATOM 734 N N . TYR A 1 93 ? -0.552 8.534 12.060 1.00 81.25 93 TYR A N 1
ATOM 735 C CA . TYR A 1 93 ? 0.397 9.607 11.739 1.00 81.25 93 TYR A CA 1
ATOM 736 C C . TYR A 1 93 ? 1.853 9.260 12.091 1.00 81.25 93 TYR A C 1
ATOM 738 O O . TYR A 1 93 ? 2.761 10.031 11.793 1.00 81.25 93 TYR A O 1
ATOM 746 N N . ASN A 1 94 ? 2.096 8.099 12.710 1.00 72.81 94 ASN A N 1
ATOM 747 C CA . ASN A 1 94 ? 3.445 7.582 12.941 1.00 72.81 94 ASN A CA 1
ATOM 748 C C . ASN A 1 94 ? 4.030 6.860 11.712 1.00 72.81 94 ASN A C 1
ATOM 750 O O . ASN A 1 94 ? 5.189 6.432 11.754 1.00 72.81 94 ASN A O 1
ATOM 754 N N . TYR A 1 95 ? 3.248 6.682 10.644 1.00 71.88 95 TYR A N 1
ATOM 755 C CA . TYR A 1 95 ? 3.703 6.100 9.382 1.00 71.88 95 TYR A CA 1
ATOM 756 C C . TYR A 1 95 ? 4.053 7.202 8.380 1.00 71.88 95 TYR A C 1
ATOM 758 O O . TYR A 1 95 ? 3.445 8.271 8.369 1.00 71.88 95 TYR A O 1
ATOM 766 N N . ALA A 1 96 ? 5.054 6.944 7.536 1.00 70.75 96 ALA A N 1
ATOM 767 C CA . ALA A 1 96 ? 5.339 7.829 6.414 1.00 70.75 96 ALA A CA 1
ATOM 768 C C . ALA A 1 96 ? 4.159 7.788 5.435 1.00 70.75 96 ALA A C 1
ATOM 770 O O . ALA A 1 96 ? 3.643 6.714 5.150 1.00 70.75 96 ALA A O 1
ATOM 771 N N . TYR A 1 97 ? 3.744 8.944 4.922 1.00 73.38 97 TYR A N 1
ATOM 772 C CA . TYR A 1 97 ? 2.675 9.021 3.922 1.00 73.38 97 TYR A CA 1
ATOM 773 C C . TYR A 1 97 ? 3.155 8.624 2.518 1.00 73.38 97 TYR A C 1
ATOM 775 O O . TYR A 1 97 ? 2.336 8.307 1.666 1.00 73.38 97 TYR A O 1
ATOM 783 N N . ASN A 1 98 ? 4.471 8.603 2.297 1.00 82.94 98 ASN A N 1
ATOM 784 C CA . ASN A 1 98 ? 5.077 8.182 1.042 1.00 82.94 98 ASN A CA 1
ATOM 785 C C . ASN A 1 98 ? 5.394 6.673 1.051 1.00 82.94 98 ASN A C 1
ATOM 787 O O . ASN A 1 98 ? 5.926 6.170 2.048 1.00 82.94 98 ASN A O 1
ATOM 791 N N . PRO A 1 99 ? 5.113 5.943 -0.040 1.00 82.31 99 PRO A N 1
ATOM 792 C CA . PRO A 1 99 ? 5.503 4.545 -0.206 1.00 82.31 99 PRO A CA 1
ATOM 793 C C . PRO A 1 99 ? 7.010 4.267 -0.111 1.00 82.31 99 PRO A C 1
ATOM 795 O O . PRO A 1 99 ? 7.405 3.296 0.539 1.00 82.31 99 PRO A O 1
ATOM 798 N N . SER A 1 100 ? 7.879 5.089 -0.707 1.00 84.81 100 SER A N 1
ATOM 799 C CA . SER A 1 100 ? 9.311 4.766 -0.788 1.00 84.81 100 SER A CA 1
ATOM 800 C C . SER A 1 100 ? 10.004 4.689 0.575 1.00 84.81 100 SER A C 1
ATOM 802 O O . SER A 1 100 ? 10.716 3.704 0.810 1.00 84.81 100 SER A O 1
ATOM 804 N N . PRO A 1 101 ? 9.757 5.592 1.550 1.00 81.12 101 PRO A N 1
ATOM 805 C CA . PRO A 1 101 ? 10.312 5.441 2.891 1.00 81.12 101 PRO A CA 1
ATOM 806 C C . PRO A 1 101 ? 9.738 4.228 3.636 1.00 81.12 101 PRO A C 1
ATOM 808 O O . PRO A 1 101 ? 10.454 3.604 4.420 1.00 81.12 101 PRO A O 1
ATOM 811 N N . LEU A 1 102 ? 8.473 3.856 3.397 1.00 75.31 102 LEU A N 1
ATOM 812 C CA . LEU A 1 102 ? 7.865 2.673 4.017 1.00 75.31 102 LEU A CA 1
ATOM 813 C C . LEU A 1 102 ? 8.554 1.397 3.543 1.00 75.31 102 LEU A C 1
ATOM 815 O O . LEU A 1 102 ? 8.996 0.605 4.379 1.00 75.31 102 LEU A O 1
ATOM 819 N N . VAL A 1 103 ? 8.699 1.245 2.224 1.00 75.88 103 VAL A N 1
ATOM 820 C CA . VAL A 1 103 ? 9.351 0.090 1.598 1.00 75.88 103 VAL A CA 1
ATOM 821 C C . VAL A 1 103 ? 10.819 0.014 2.016 1.00 75.88 103 VAL A C 1
ATOM 823 O O . VAL A 1 103 ? 11.256 -1.023 2.509 1.00 75.88 103 VAL A O 1
ATOM 826 N N . LYS A 1 104 ? 11.572 1.120 1.923 1.00 76.25 104 LYS A N 1
ATOM 827 C CA . LYS A 1 104 ? 12.993 1.173 2.318 1.00 76.25 104 LYS A CA 1
ATOM 828 C C . LYS A 1 104 ? 13.218 0.857 3.793 1.00 76.25 104 LYS A C 1
ATOM 830 O O . LYS A 1 104 ? 14.203 0.217 4.144 1.00 76.25 104 LYS A O 1
ATOM 835 N N . SER A 1 105 ? 12.319 1.314 4.666 1.00 69.06 105 SER A N 1
ATOM 836 C CA . SER A 1 105 ? 12.428 1.043 6.102 1.00 69.06 105 SER A CA 1
ATOM 837 C C . SER A 1 105 ? 12.143 -0.415 6.463 1.00 69.06 105 SER A C 1
ATOM 839 O O . SER A 1 105 ? 12.412 -0.824 7.592 1.00 69.06 105 SER A O 1
ATOM 841 N N . GLY A 1 106 ? 11.518 -1.165 5.549 1.00 66.00 106 GLY A N 1
ATOM 842 C CA . GLY A 1 106 ? 10.984 -2.496 5.792 1.00 66.00 106 GLY A CA 1
ATOM 843 C C . GLY A 1 106 ? 9.933 -2.542 6.907 1.00 66.00 106 GLY A C 1
ATOM 844 O O . GLY A 1 106 ? 9.521 -3.616 7.308 1.00 66.00 106 GLY A O 1
ATOM 845 N N . LYS A 1 107 ? 9.450 -1.419 7.452 1.00 60.81 107 LYS A N 1
ATOM 846 C CA . LYS A 1 107 ? 8.521 -1.438 8.602 1.00 60.81 107 LYS A CA 1
ATOM 847 C C . LYS A 1 107 ? 7.190 -2.125 8.297 1.00 60.81 107 LYS A C 1
ATOM 849 O O . LYS A 1 107 ? 6.541 -2.609 9.217 1.00 60.81 107 LYS A O 1
ATOM 854 N N . LEU A 1 108 ? 6.811 -2.156 7.021 1.00 59.53 108 LEU A N 1
ATOM 855 C CA . LEU A 1 108 ? 5.655 -2.883 6.495 1.00 59.53 108 LEU A CA 1
ATOM 856 C C . LEU A 1 108 ? 6.030 -4.245 5.905 1.00 59.53 108 LEU A C 1
ATOM 858 O O . LEU A 1 108 ? 5.200 -4.859 5.267 1.00 59.53 108 LEU A O 1
ATOM 862 N N . GLY A 1 109 ? 7.268 -4.668 6.154 1.00 66.56 109 GLY A N 1
ATOM 863 C CA . GLY A 1 109 ? 7.921 -5.938 5.898 1.00 66.56 109 GLY A CA 1
ATOM 864 C C . GLY A 1 109 ? 8.758 -6.047 4.621 1.00 66.56 109 GLY A C 1
ATOM 865 O O . GLY A 1 109 ? 9.332 -5.053 4.182 1.00 66.56 109 GLY A O 1
ATOM 866 N N . ALA A 1 110 ? 8.969 -7.266 4.116 1.00 68.38 110 ALA A N 1
ATOM 867 C CA . ALA A 1 110 ? 10.012 -7.561 3.124 1.00 68.38 110 ALA A CA 1
ATOM 868 C C . ALA A 1 110 ? 9.430 -7.958 1.758 1.00 68.38 110 ALA A C 1
ATOM 870 O O . ALA A 1 110 ? 8.402 -8.635 1.734 1.00 68.38 110 ALA A O 1
ATOM 871 N N . PRO A 1 111 ? 10.089 -7.607 0.636 1.00 75.19 111 PRO A N 1
ATOM 872 C CA . PRO A 1 111 ? 9.680 -8.044 -0.693 1.00 75.19 111 PRO A CA 1
ATOM 873 C C . PRO A 1 111 ? 9.473 -9.566 -0.804 1.00 75.19 111 PRO A C 1
ATOM 875 O O . PRO A 1 111 ? 10.371 -10.335 -0.451 1.00 75.19 111 PRO A O 1
ATOM 878 N N . VAL A 1 112 ? 8.329 -10.015 -1.333 1.00 76.19 112 VAL A N 1
ATOM 879 C CA . VAL A 1 112 ? 8.095 -11.441 -1.628 1.00 76.19 112 VAL A CA 1
ATOM 880 C C . VAL A 1 112 ? 8.956 -11.859 -2.816 1.00 76.19 112 VAL A C 1
ATOM 882 O O . VAL A 1 112 ? 8.799 -11.353 -3.929 1.00 76.19 112 VAL A O 1
ATOM 885 N N . LYS A 1 113 ? 9.872 -12.807 -2.590 1.00 77.94 113 LYS A N 1
ATOM 886 C CA . LYS A 1 113 ? 10.724 -13.358 -3.650 1.00 77.94 113 LYS A CA 1
ATOM 887 C C . LYS A 1 113 ? 9.857 -13.941 -4.767 1.00 77.94 113 LYS A C 1
ATOM 889 O O . LYS A 1 113 ? 9.023 -14.800 -4.509 1.00 77.94 113 LYS A O 1
ATOM 894 N N . GLY A 1 114 ? 10.109 -13.510 -6.000 1.00 78.94 114 GLY A N 1
ATOM 895 C CA . GLY A 1 114 ? 9.352 -13.953 -7.176 1.00 78.94 114 GLY A CA 1
ATOM 896 C C . GLY A 1 114 ? 8.145 -13.073 -7.499 1.00 78.94 114 GLY A C 1
ATOM 897 O O . GLY A 1 114 ? 7.623 -13.177 -8.600 1.00 78.94 114 GLY A O 1
ATOM 898 N N . LEU A 1 115 ? 7.765 -12.156 -6.602 1.00 78.31 115 LEU A N 1
ATOM 899 C CA . LEU A 1 115 ? 6.721 -11.149 -6.825 1.00 78.31 115 LEU A CA 1
ATOM 900 C C . LEU A 1 115 ? 7.233 -9.709 -6.632 1.00 78.31 115 LEU A C 1
ATOM 902 O O . LEU A 1 115 ? 6.463 -8.776 -6.423 1.00 78.31 115 LEU A O 1
ATOM 906 N N . ASN A 1 116 ? 8.550 -9.523 -6.669 1.00 74.19 116 ASN A N 1
ATOM 907 C CA . ASN A 1 116 ? 9.234 -8.257 -6.422 1.00 74.19 116 ASN A CA 1
ATOM 908 C C . ASN A 1 116 ? 9.838 -7.668 -7.710 1.00 74.19 116 ASN A C 1
ATOM 910 O O . ASN A 1 116 ? 11.015 -7.309 -7.739 1.00 74.19 116 ASN A O 1
ATOM 914 N N . GLY A 1 117 ? 9.042 -7.603 -8.781 1.00 73.00 117 GLY A N 1
ATOM 915 C CA . GLY A 1 117 ? 9.488 -7.186 -10.113 1.00 73.00 117 GLY A CA 1
ATOM 916 C C . GLY A 1 117 ? 8.348 -6.714 -11.023 1.00 73.00 117 GLY A C 1
ATOM 917 O O . GLY A 1 117 ? 7.198 -6.580 -10.606 1.00 73.00 117 GLY A O 1
ATOM 918 N N . VAL A 1 118 ? 8.673 -6.471 -12.294 1.00 74.31 118 VAL A N 1
ATOM 919 C CA . VAL A 1 118 ? 7.696 -6.114 -13.333 1.00 74.31 118 VAL A CA 1
ATOM 920 C C . VAL A 1 118 ? 7.011 -7.381 -13.835 1.00 74.31 118 VAL A C 1
ATOM 922 O O . VAL A 1 118 ? 7.598 -8.137 -14.604 1.00 74.31 118 VAL A O 1
ATOM 925 N N . MET A 1 119 ? 5.786 -7.629 -13.365 1.00 68.75 119 MET A N 1
ATOM 926 C CA . MET A 1 119 ? 5.090 -8.905 -13.554 1.00 68.75 119 MET A CA 1
ATOM 927 C C . MET A 1 119 ? 4.099 -8.902 -14.724 1.00 68.75 119 MET A C 1
ATOM 929 O O . MET A 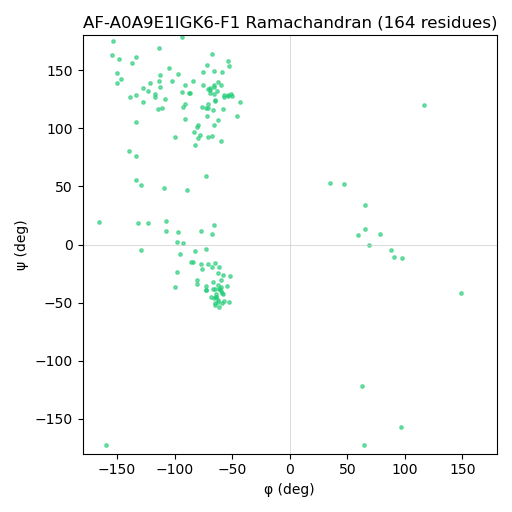1 119 ? 3.864 -9.975 -15.263 1.00 68.75 119 MET A O 1
ATOM 933 N N . ARG A 1 120 ? 3.561 -7.749 -15.163 1.00 69.25 120 ARG A N 1
ATOM 934 C CA . ARG A 1 120 ? 2.670 -7.597 -16.350 1.00 69.25 120 ARG A CA 1
ATOM 935 C C . ARG A 1 120 ? 1.723 -8.798 -16.588 1.00 69.25 120 ARG A C 1
ATOM 937 O O . ARG A 1 120 ? 1.728 -9.400 -17.661 1.00 69.25 120 ARG A O 1
ATOM 944 N N . GLY A 1 121 ? 0.964 -9.192 -15.560 1.00 66.69 121 GLY A N 1
ATOM 945 C CA . GLY A 1 121 ? -0.026 -10.279 -15.630 1.00 66.69 121 GLY A CA 1
ATOM 946 C C . GLY A 1 121 ? 0.529 -11.711 -15.573 1.00 66.69 121 GLY A C 1
ATOM 947 O O . GLY A 1 121 ? -0.208 -12.662 -15.825 1.00 66.69 121 GLY A O 1
ATOM 948 N N . LYS A 1 122 ? 1.823 -11.887 -15.290 1.00 68.50 122 LYS A N 1
ATOM 949 C CA . LYS A 1 122 ? 2.508 -13.187 -15.159 1.00 68.50 122 LYS A CA 1
ATOM 950 C C . LYS A 1 122 ? 2.858 -13.520 -13.709 1.00 68.50 122 LYS A C 1
ATOM 952 O O . LYS A 1 122 ? 3.762 -14.315 -13.461 1.00 68.50 122 LYS A O 1
ATOM 957 N N . GLU A 1 123 ? 2.192 -12.885 -12.751 1.00 75.81 123 GLU A N 1
ATOM 958 C CA . GLU A 1 123 ? 2.429 -13.130 -11.337 1.00 75.81 123 GLU A CA 1
ATOM 959 C C . GLU A 1 123 ? 1.951 -14.527 -10.910 1.00 75.81 123 GLU A C 1
ATOM 961 O O . GLU A 1 123 ? 0.813 -14.923 -11.166 1.00 75.81 123 GLU A O 1
ATOM 966 N N . ASP A 1 124 ? 2.813 -15.276 -10.217 1.00 81.31 124 ASP A N 1
ATOM 967 C CA . ASP A 1 124 ? 2.406 -16.513 -9.551 1.00 81.31 124 ASP A CA 1
ATOM 968 C C . ASP A 1 124 ? 1.669 -16.171 -8.252 1.00 81.31 124 ASP A C 1
ATOM 970 O O . ASP A 1 124 ? 2.266 -15.960 -7.193 1.00 81.31 124 ASP A O 1
ATOM 974 N N . ARG A 1 125 ? 0.339 -16.114 -8.336 1.00 80.56 125 ARG A N 1
ATOM 975 C CA . ARG A 1 125 ? -0.532 -15.816 -7.190 1.00 80.56 125 ARG A CA 1
ATOM 976 C C . ARG A 1 125 ? -0.420 -16.850 -6.070 1.00 80.56 125 ARG A C 1
ATOM 978 O O . ARG A 1 125 ? -0.748 -16.520 -4.937 1.00 80.56 125 ARG A O 1
ATOM 985 N N . GLY A 1 126 ? 0.093 -18.054 -6.343 1.00 83.38 126 GLY A N 1
ATOM 986 C CA . GLY A 1 126 ? 0.374 -19.057 -5.313 1.00 83.38 126 GLY A CA 1
ATOM 987 C C . GLY A 1 126 ? 1.464 -18.630 -4.323 1.00 83.38 126 GLY A C 1
ATOM 988 O O . GLY A 1 126 ? 1.576 -19.209 -3.243 1.00 83.38 126 GLY A O 1
ATOM 989 N N . LEU A 1 127 ? 2.250 -17.601 -4.660 1.00 82.75 127 LEU A N 1
ATOM 990 C CA . LEU A 1 127 ? 3.257 -17.012 -3.777 1.00 82.75 127 LEU A CA 1
ATOM 991 C C . LEU A 1 127 ? 2.682 -15.965 -2.811 1.00 82.75 127 LEU A C 1
ATOM 993 O O . LEU A 1 127 ? 3.358 -15.618 -1.839 1.00 82.75 127 LEU A O 1
ATOM 997 N N . LEU A 1 128 ? 1.465 -15.471 -3.061 1.00 82.31 128 LEU A N 1
ATOM 998 C CA . LEU A 1 128 ? 0.798 -14.506 -2.193 1.00 82.31 128 LEU A CA 1
ATOM 999 C C . LEU A 1 128 ? 0.265 -15.187 -0.938 1.00 82.31 128 LEU A C 1
ATOM 1001 O O . LEU A 1 128 ? -0.354 -16.252 -0.982 1.00 82.31 128 LEU A O 1
ATOM 1005 N N . LYS A 1 129 ? 0.463 -14.530 0.199 1.00 82.56 129 LYS A N 1
ATOM 1006 C CA . LYS A 1 129 ? -0.099 -14.938 1.481 1.00 82.56 129 LYS A CA 1
ATOM 1007 C C . LYS A 1 129 ? -1.103 -13.910 1.942 1.00 82.56 129 LYS A C 1
ATOM 1009 O O . LYS A 1 129 ? -0.900 -12.706 1.813 1.00 82.56 129 LYS A O 1
ATOM 1014 N N . ARG A 1 130 ? -2.203 -14.396 2.514 1.00 84.62 130 ARG A N 1
ATOM 1015 C CA . ARG A 1 130 ? -3.196 -13.544 3.168 1.00 84.62 130 ARG A CA 1
ATOM 1016 C C . ARG A 1 130 ? -2.487 -12.606 4.157 1.00 84.62 130 ARG A C 1
ATOM 1018 O O . ARG A 1 130 ? -1.702 -13.069 4.983 1.00 84.62 130 ARG A O 1
ATOM 1025 N N . GLY A 1 131 ? -2.746 -11.306 4.039 1.00 81.19 131 GLY A N 1
ATOM 1026 C CA . GLY A 1 131 ? -2.085 -10.227 4.775 1.00 81.19 131 GLY A CA 1
ATOM 1027 C C . GLY A 1 131 ? -0.945 -9.522 4.036 1.00 81.19 131 GLY A C 1
ATOM 1028 O O . GLY A 1 131 ? -0.510 -8.473 4.508 1.00 81.19 131 GLY A O 1
ATOM 1029 N N . ASP A 1 132 ? -0.467 -10.047 2.906 1.00 83.00 132 ASP A N 1
ATOM 1030 C CA . ASP A 1 132 ? 0.583 -9.391 2.123 1.00 83.00 132 ASP A CA 1
ATOM 1031 C C . ASP A 1 132 ? 0.108 -8.028 1.604 1.00 83.00 132 ASP A C 1
ATOM 1033 O O . ASP A 1 132 ? -1.034 -7.866 1.171 1.00 83.00 132 ASP A O 1
ATOM 1037 N N . ILE A 1 133 ? 0.995 -7.036 1.642 1.00 85.00 133 ILE A N 1
ATOM 1038 C CA . ILE A 1 133 ? 0.715 -5.684 1.160 1.00 85.00 133 ILE A CA 1
ATOM 1039 C C . ILE A 1 133 ? 1.122 -5.611 -0.303 1.00 85.00 133 ILE A C 1
ATOM 1041 O O . ILE A 1 133 ? 2.288 -5.799 -0.640 1.00 85.00 133 ILE A O 1
ATOM 1045 N N . LEU A 1 134 ? 0.174 -5.286 -1.169 1.00 86.25 134 LEU A N 1
ATOM 1046 C CA . LEU A 1 134 ? 0.398 -5.094 -2.593 1.00 86.25 134 LEU A CA 1
ATOM 1047 C C . LEU A 1 134 ? 0.652 -3.613 -2.873 1.00 86.25 134 LEU A C 1
ATOM 1049 O O . LEU A 1 134 ? -0.130 -2.762 -2.455 1.00 86.25 134 LEU A O 1
ATOM 1053 N N . TYR A 1 135 ? 1.707 -3.303 -3.615 1.00 84.94 135 TYR A N 1
ATOM 1054 C CA . TYR A 1 135 ? 1.892 -2.023 -4.291 1.00 84.94 135 TYR A CA 1
ATOM 1055 C C . TYR A 1 135 ? 1.717 -2.235 -5.785 1.00 84.94 135 TYR A C 1
ATOM 1057 O O . TYR A 1 135 ? 2.411 -3.056 -6.389 1.00 84.94 135 TYR A O 1
ATOM 1065 N N . PHE A 1 136 ? 0.814 -1.457 -6.368 1.00 82.75 136 PHE A N 1
ATOM 1066 C CA . PHE A 1 136 ? 0.616 -1.379 -7.805 1.00 82.75 136 PHE A CA 1
ATOM 1067 C C . PHE A 1 136 ? 1.463 -0.239 -8.339 1.00 82.75 136 PHE A C 1
ATOM 1069 O O . PHE A 1 136 ? 1.281 0.918 -7.940 1.00 82.75 136 PHE A O 1
ATOM 1076 N N . LEU A 1 137 ? 2.404 -0.579 -9.215 1.00 82.31 137 LEU A N 1
ATOM 1077 C CA . LEU A 1 137 ? 3.338 0.394 -9.755 1.00 82.31 137 LEU A CA 1
ATOM 1078 C C . LEU A 1 137 ? 2.957 0.824 -11.168 1.00 82.31 137 LEU A C 1
ATOM 1080 O O . LEU A 1 137 ? 2.579 -0.010 -11.994 1.00 82.31 137 LEU A O 1
ATOM 1084 N N . LEU A 1 138 ? 3.125 2.115 -11.447 1.00 79.44 138 LEU A N 1
ATOM 1085 C CA . LEU A 1 138 ? 2.897 2.709 -12.757 1.00 79.44 138 LEU A CA 1
ATOM 1086 C C . LEU A 1 138 ? 4.202 3.289 -13.312 1.00 79.44 138 LEU A C 1
ATOM 1088 O O . LEU A 1 138 ? 4.917 4.030 -12.631 1.00 79.44 138 LEU A O 1
ATOM 1092 N N . GLU A 1 139 ? 4.514 2.920 -14.552 1.00 82.88 139 GLU A N 1
ATOM 1093 C CA . GLU A 1 139 ? 5.687 3.402 -15.280 1.00 82.88 139 GLU A CA 1
ATOM 1094 C C . GLU A 1 139 ? 5.530 4.887 -15.629 1.00 82.88 139 GLU A C 1
ATOM 1096 O O . GLU A 1 139 ? 4.476 5.313 -16.102 1.00 82.88 139 GLU A O 1
ATOM 1101 N N . GLY A 1 140 ? 6.566 5.691 -15.380 1.00 76.62 140 GLY A N 1
ATOM 1102 C CA . GLY A 1 140 ? 6.602 7.104 -15.784 1.00 76.62 140 GLY A CA 1
ATOM 1103 C C . GLY A 1 140 ? 5.632 8.037 -15.043 1.00 76.62 140 GLY A C 1
ATOM 1104 O O . GLY A 1 140 ? 5.633 9.241 -15.300 1.00 76.62 140 GLY A O 1
ATOM 1105 N N . TYR A 1 141 ? 4.829 7.524 -14.106 1.00 77.62 141 TYR A N 1
ATOM 1106 C CA . TYR A 1 141 ? 3.926 8.329 -13.286 1.00 77.62 141 TYR A CA 1
ATOM 1107 C C . TYR A 1 141 ? 4.672 8.943 -12.102 1.00 77.62 141 TYR A C 1
ATOM 1109 O O . TYR A 1 141 ? 4.720 8.382 -11.011 1.00 77.62 141 TYR A O 1
ATOM 1117 N N . VAL A 1 142 ? 5.295 10.094 -12.337 1.00 83.50 142 VAL A N 1
ATOM 1118 C CA . VAL A 1 142 ? 6.075 10.788 -11.310 1.00 83.50 142 VAL A CA 1
ATOM 1119 C C . VAL A 1 142 ? 5.141 11.381 -10.258 1.00 83.50 142 VAL A C 1
ATOM 1121 O O . VAL A 1 142 ? 4.299 12.224 -10.561 1.00 83.50 142 VAL A O 1
ATOM 1124 N N . VAL A 1 143 ? 5.330 10.959 -9.013 1.00 82.25 143 VAL A N 1
ATOM 1125 C CA . VAL A 1 143 ? 4.744 11.582 -7.819 1.00 82.25 143 VAL A CA 1
ATOM 1126 C C . VAL A 1 143 ? 5.857 12.193 -6.969 1.00 82.25 143 VAL A C 1
ATOM 1128 O O . VAL A 1 143 ? 7.034 11.938 -7.230 1.00 82.25 143 VAL A O 1
ATOM 1131 N N . ASP A 1 144 ? 5.500 12.988 -5.958 1.00 88.12 144 ASP A N 1
ATOM 1132 C CA . ASP A 1 144 ? 6.445 13.539 -4.971 1.00 88.12 144 ASP A CA 1
ATOM 1133 C C . ASP A 1 144 ? 6.934 12.453 -3.984 1.00 88.12 144 ASP A C 1
ATOM 1135 O O . ASP A 1 144 ? 6.703 12.490 -2.775 1.00 88.12 144 ASP A O 1
ATOM 1139 N N . ASP A 1 145 ? 7.544 11.412 -4.552 1.00 88.19 145 ASP A N 1
ATOM 1140 C CA . ASP A 1 145 ? 8.166 10.273 -3.890 1.00 88.19 145 ASP A CA 1
ATOM 1141 C C . ASP A 1 145 ? 9.256 9.671 -4.801 1.00 88.19 145 ASP A C 1
ATOM 1143 O O . ASP A 1 145 ? 9.300 9.911 -6.013 1.00 88.19 145 ASP A O 1
ATOM 1147 N N . GLU A 1 146 ? 10.146 8.855 -4.240 1.00 90.56 146 GLU A N 1
ATOM 1148 C CA . GLU A 1 146 ? 11.099 8.089 -5.045 1.00 90.56 146 GLU A CA 1
ATOM 1149 C C . GLU A 1 146 ? 10.426 6.887 -5.732 1.00 90.56 146 GLU A C 1
ATOM 1151 O O . GLU A 1 146 ? 9.503 6.287 -5.172 1.00 90.56 146 GLU A O 1
ATOM 1156 N N . PRO A 1 147 ? 10.895 6.480 -6.928 1.00 88.44 147 PRO A N 1
ATOM 1157 C CA . PRO A 1 147 ? 10.395 5.269 -7.564 1.00 88.44 147 PRO A CA 1
ATOM 1158 C C . PRO A 1 147 ? 10.651 4.056 -6.665 1.00 88.44 147 PRO A C 1
ATOM 1160 O O . PRO A 1 147 ? 11.736 3.891 -6.102 1.00 88.44 147 PRO A O 1
ATOM 1163 N N . LEU A 1 148 ? 9.657 3.174 -6.560 1.00 84.50 148 LEU A N 1
ATOM 1164 C CA . LEU A 1 148 ? 9.790 1.925 -5.807 1.00 84.50 148 LEU A CA 1
ATOM 1165 C C . LEU A 1 148 ? 10.605 0.878 -6.564 1.00 84.50 148 LEU A C 1
ATOM 1167 O O . LEU A 1 148 ? 11.118 -0.061 -5.957 1.00 84.50 148 LEU A O 1
ATOM 1171 N N . MET A 1 149 ? 10.701 1.020 -7.886 1.00 84.00 149 MET A N 1
ATOM 1172 C CA . MET A 1 149 ? 11.397 0.075 -8.745 1.00 84.00 149 MET A CA 1
ATOM 1173 C C . MET A 1 149 ? 11.980 0.767 -9.975 1.00 84.00 149 MET A C 1
ATOM 1175 O O . MET A 1 149 ? 11.392 1.698 -10.530 1.00 84.00 149 MET A O 1
ATOM 1179 N N . THR A 1 150 ? 13.116 0.239 -10.423 1.00 84.62 150 THR A N 1
ATOM 1180 C CA . THR A 1 150 ? 13.760 0.586 -11.689 1.00 84.62 150 THR A CA 1
ATOM 1181 C C . THR A 1 150 ? 14.020 -0.702 -12.463 1.00 84.62 150 THR A C 1
ATOM 1183 O O . THR A 1 150 ? 14.513 -1.672 -11.886 1.00 84.62 150 THR A O 1
ATOM 1186 N N . SER A 1 151 ? 13.707 -0.713 -13.758 1.00 79.00 151 SER A N 1
ATOM 1187 C CA . SER A 1 151 ? 13.997 -1.827 -14.667 1.00 79.00 151 SER A CA 1
ATOM 1188 C C . SER A 1 151 ? 14.600 -1.269 -15.953 1.00 79.00 151 SER A C 1
ATOM 1190 O O . SER A 1 151 ? 13.906 -0.646 -16.750 1.00 79.00 151 SER A O 1
ATOM 1192 N N . GLY A 1 152 ? 15.914 -1.423 -16.138 1.00 85.19 152 GLY A N 1
ATOM 1193 C CA . GLY A 1 152 ? 16.614 -0.738 -17.227 1.00 85.19 152 GLY A CA 1
ATOM 1194 C C . GLY A 1 152 ? 16.550 0.787 -17.067 1.00 85.19 152 GLY A C 1
ATOM 1195 O O . GLY A 1 152 ? 17.002 1.315 -16.051 1.00 85.19 152 GLY A O 1
ATOM 1196 N N . ALA A 1 153 ? 16.007 1.483 -18.070 1.00 88.44 153 ALA A N 1
ATOM 1197 C CA . ALA A 1 153 ? 15.790 2.934 -18.038 1.00 88.44 153 ALA A CA 1
ATOM 1198 C C . ALA A 1 153 ? 14.454 3.335 -17.383 1.00 88.44 153 ALA A C 1
ATOM 1200 O O . ALA A 1 153 ? 14.273 4.500 -17.018 1.00 88.44 153 ALA A O 1
ATOM 1201 N N . ASP A 1 154 ? 13.544 2.377 -17.207 1.00 84.12 154 ASP A N 1
ATOM 1202 C CA . ASP A 1 154 ? 12.175 2.637 -16.783 1.00 84.12 154 ASP A CA 1
ATOM 1203 C C . ASP A 1 154 ? 12.097 2.752 -15.262 1.00 84.12 154 ASP A C 1
ATOM 1205 O O . ASP A 1 154 ? 12.727 1.991 -14.516 1.00 84.12 154 ASP A O 1
ATOM 1209 N N . LYS A 1 155 ? 11.284 3.701 -14.797 1.00 86.19 155 LYS A N 1
ATOM 1210 C CA . LYS A 1 155 ? 11.051 3.978 -13.379 1.00 86.19 155 LYS A CA 1
ATOM 1211 C C . LYS A 1 155 ? 9.576 3.819 -13.056 1.00 86.19 155 LYS A C 1
ATOM 1213 O O . LYS A 1 155 ? 8.716 4.273 -13.813 1.00 86.19 155 LYS A O 1
ATOM 1218 N N . TYR A 1 156 ? 9.309 3.210 -11.910 1.00 83.81 156 TYR A N 1
ATOM 1219 C CA . TYR A 1 156 ? 7.972 2.818 -11.498 1.00 83.81 156 TYR A CA 1
ATOM 1220 C C . TYR A 1 156 ? 7.672 3.367 -10.105 1.00 83.81 156 TYR A C 1
ATOM 1222 O O . TYR A 1 156 ? 8.383 3.073 -9.138 1.00 83.81 156 TYR A O 1
ATOM 1230 N N . TRP A 1 157 ? 6.599 4.145 -9.998 1.00 86.94 157 TRP A N 1
ATOM 1231 C CA . TRP A 1 157 ? 6.114 4.705 -8.737 1.00 86.94 157 TRP A CA 1
ATOM 1232 C C . TRP A 1 157 ? 4.873 3.965 -8.270 1.00 86.94 157 TRP A C 1
ATOM 1234 O O . TRP A 1 157 ? 4.104 3.452 -9.082 1.00 86.94 157 TRP A O 1
ATOM 1244 N N . ALA A 1 158 ? 4.662 3.929 -6.957 1.00 85.50 158 ALA A N 1
ATOM 1245 C CA . ALA A 1 158 ? 3.407 3.445 -6.407 1.00 85.50 158 ALA A CA 1
ATOM 1246 C C . ALA A 1 158 ? 2.260 4.376 -6.811 1.00 85.50 158 ALA A C 1
ATOM 1248 O O . ALA A 1 158 ? 2.274 5.568 -6.520 1.00 85.50 158 ALA A O 1
ATOM 1249 N N . TRP A 1 159 ? 1.254 3.792 -7.450 1.00 82.00 159 TRP A N 1
ATOM 1250 C CA . TRP A 1 159 ? -0.011 4.447 -7.768 1.00 82.00 159 TRP A CA 1
ATOM 1251 C C . TRP A 1 1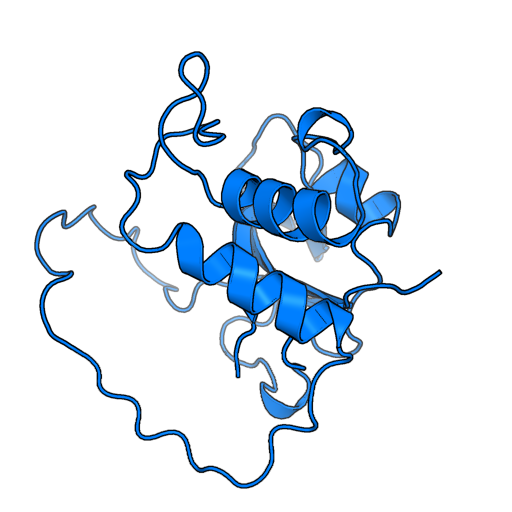59 ? -1.103 4.056 -6.766 1.00 82.00 159 TRP A C 1
ATOM 1253 O O . TRP A 1 159 ? -1.943 4.870 -6.391 1.00 82.00 159 TRP A O 1
ATOM 1263 N N . HIS A 1 160 ? -1.093 2.800 -6.320 1.00 86.62 160 HIS A N 1
ATOM 1264 C CA . HIS A 1 160 ? -2.101 2.269 -5.413 1.00 86.62 160 HIS A CA 1
ATOM 1265 C C . HIS A 1 160 ? -1.503 1.201 -4.500 1.00 86.62 160 HIS A C 1
ATOM 1267 O O . HIS A 1 160 ? -0.479 0.593 -4.823 1.00 86.62 160 HIS A O 1
ATOM 1273 N N . THR A 1 161 ? -2.165 0.943 -3.376 1.00 87.62 161 THR A N 1
ATOM 1274 C CA . THR A 1 161 ? -1.812 -0.155 -2.479 1.00 87.62 161 THR A CA 1
ATOM 1275 C C . THR A 1 161 ? -3.051 -0.896 -2.000 1.00 87.62 161 THR A C 1
ATOM 1277 O O . THR A 1 161 ? -4.143 -0.336 -1.993 1.00 87.62 161 THR A O 1
ATOM 1280 N N . GLY A 1 162 ? -2.880 -2.154 -1.612 1.00 88.06 162 GLY A N 1
ATOM 1281 C CA . GLY A 1 162 ? -3.936 -2.982 -1.051 1.00 88.06 162 GLY A CA 1
ATOM 1282 C C . GLY A 1 162 ? -3.376 -4.066 -0.140 1.00 88.06 162 GLY A C 1
ATOM 1283 O O . GLY A 1 162 ? -2.163 -4.234 -0.027 1.00 88.06 162 GLY A O 1
ATOM 1284 N N . ILE A 1 163 ? -4.272 -4.814 0.497 1.00 86.69 163 ILE A N 1
ATOM 1285 C CA . ILE A 1 163 ? -3.930 -5.951 1.353 1.00 86.69 163 ILE A CA 1
ATOM 1286 C C . ILE A 1 163 ? -4.526 -7.205 0.711 1.00 86.69 163 ILE A C 1
ATOM 1288 O O . ILE A 1 163 ? -5.714 -7.236 0.395 1.00 86.69 163 ILE A O 1
ATOM 1292 N N . TYR A 1 164 ? -3.715 -8.236 0.493 1.00 88.06 164 TYR A N 1
ATOM 1293 C CA . TYR A 1 164 ? -4.177 -9.493 -0.077 1.00 88.06 164 TYR A CA 1
ATOM 1294 C C . TYR A 1 164 ? -5.011 -10.266 0.949 1.00 88.06 164 TYR A C 1
ATOM 1296 O O . TYR A 1 164 ? -4.508 -10.661 2.001 1.00 88.06 164 TYR A O 1
ATOM 1304 N N . ALA A 1 165 ? -6.286 -10.499 0.648 1.00 84.44 165 ALA A N 1
ATOM 1305 C CA . ALA A 1 165 ? -7.199 -11.230 1.524 1.00 84.44 165 ALA A CA 1
ATOM 1306 C C . ALA A 1 165 ? -7.309 -12.733 1.181 1.00 84.44 165 ALA A C 1
ATOM 1308 O O . ALA A 1 165 ? -7.855 -13.487 1.981 1.00 84.44 165 ALA A O 1
ATOM 1309 N N . GLY A 1 166 ? -6.732 -13.211 0.077 1.00 78.38 166 GLY A N 1
ATOM 1310 C CA . GLY A 1 166 ? -6.913 -14.598 -0.380 1.00 78.38 166 GLY A CA 1
ATOM 1311 C C . GLY A 1 166 ? -7.925 -14.722 -1.503 1.00 78.38 166 GLY A C 1
ATOM 1312 O O . GLY A 1 166 ? -8.974 -14.048 -1.431 1.00 78.38 166 GLY A O 1
#

pLDDT: mean 70.6, std 22.7, range [24.52, 95.56]

Solvent-accessible surface area (backbone atoms only — not comparable to full-atom values): 10035 Å² total; per-residue (Å²): 142,82,60,38,36,28,27,42,35,25,47,57,96,58,88,85,64,82,79,74,87,69,93,76,75,91,79,75,87,82,79,76,82,74,77,92,82,75,79,74,77,48,57,76,65,40,51,49,24,51,59,45,36,58,72,55,65,89,57,54,77,28,90,82,5,61,69,35,98,92,29,49,30,36,24,56,64,31,42,51,31,51,16,47,18,62,70,73,74,40,67,49,85,78,53,72,92,46,65,40,64,38,59,74,66,34,76,60,14,46,68,36,88,91,42,61,44,82,36,65,80,68,65,63,66,87,74,64,49,54,48,24,36,39,32,38,27,35,73,78,54,83,58,105,59,61,60,72,45,73,59,91,92,49,44,22,18,73,76,48,48,49,67,38,79,119

Secondary structure (DSSP, 8-state):
---PPEEEEE--S--SSPPP--TT---S-------SS------HHHHHHHHHHHTTTTPPP-TT-BSSSSS-SB-HHHHHHHHHHHHHT--GGGS-SSHHHHHHHTTT--EEEEEEEE-TT---GGG--TTPEEEEEEET---SS--SEEETTEEEEEEEEEE---

Mean predicted aligned error: 10.88 Å

Sequence (166 aa):
MFWLAIVALAGTPFDGEKPKLALEDWVQPYRLQADPKSVTRGSAQVEAMLNEADRYLGEEWIWNGRNTDKYPGVDCLGLLFLAHGKVVGRPWYNYAYNPSPLVKSGKLGAPVKGLNGVMRGKEDRGLLKRGDILYFLLEGYVVDDEPLMTSGADKYWAWHTGIYAG

Foldseek 3Di:
DDFFAEFEEEADLDPDDDPDPPVDPPDDDPPDPDPPPDQPDDPPLLVQLVVQLVVLPPWDADVQAQCDPVRGTAAQLSSNLRSNCVSVVHHSVVDDPAPQVCQVVSVNHYYQPQRHDHCRPPGPCVSDHQFHKYFYWDWPPDDPYAFPDDDPPIGIGGPHMDTDHD